Protein AF-N6Y2M8-F1 (afdb_monomer_lite)

Structure (mmCIF, N/CA/C/O backbone):
data_AF-N6Y2M8-F1
#
_entry.id   AF-N6Y2M8-F1
#
loop_
_atom_site.group_PDB
_atom_site.id
_atom_site.type_symbol
_atom_site.label_atom_id
_atom_site.label_alt_id
_atom_site.label_comp_id
_atom_site.label_asym_id
_atom_site.label_entity_id
_atom_site.label_seq_id
_atom_site.pdbx_PDB_ins_code
_atom_site.Cartn_x
_atom_site.Cartn_y
_atom_site.Cartn_z
_atom_site.occupancy
_atom_site.B_iso_or_equiv
_atom_site.auth_seq_id
_atom_site.auth_comp_id
_atom_site.auth_asym_id
_atom_site.auth_atom_id
_atom_site.pdbx_PDB_model_num
ATOM 1 N N . MET A 1 1 ? 7.087 -14.457 -4.655 1.00 49.19 1 MET A N 1
ATOM 2 C CA . MET A 1 1 ? 8.476 -14.051 -4.977 1.00 49.19 1 MET A CA 1
ATOM 3 C C . MET A 1 1 ? 8.378 -13.096 -6.147 1.00 49.19 1 MET A C 1
ATOM 5 O O . MET A 1 1 ? 7.997 -13.542 -7.221 1.00 49.19 1 MET A O 1
ATOM 9 N N . LEU A 1 2 ? 8.647 -11.810 -5.927 1.00 56.97 2 LEU A N 1
ATOM 10 C CA . LEU A 1 2 ? 8.561 -10.791 -6.973 1.00 56.97 2 LEU A CA 1
ATOM 11 C C . LEU A 1 2 ? 9.585 -11.107 -8.069 1.00 56.97 2 LEU A C 1
ATOM 13 O O . LEU A 1 2 ? 10.783 -11.193 -7.801 1.00 56.97 2 LEU A O 1
ATOM 1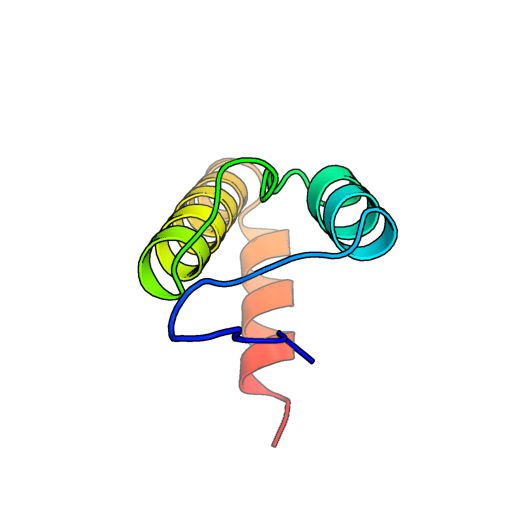7 N N . ARG A 1 3 ? 9.119 -11.362 -9.295 1.00 59.12 3 ARG A N 1
ATOM 18 C CA . ARG A 1 3 ? 10.004 -11.698 -10.413 1.00 59.12 3 ARG A CA 1
ATOM 19 C C . ARG A 1 3 ? 10.398 -10.408 -11.124 1.00 59.12 3 ARG A C 1
ATOM 21 O O . ARG A 1 3 ? 9.633 -9.877 -11.926 1.00 59.12 3 ARG A O 1
ATOM 28 N N . THR A 1 4 ? 11.600 -9.918 -10.846 1.00 56.50 4 THR A N 1
ATOM 29 C CA . THR A 1 4 ? 12.177 -8.793 -11.582 1.00 56.50 4 THR A CA 1
ATOM 30 C C . THR A 1 4 ? 12.736 -9.307 -12.909 1.00 56.50 4 THR A C 1
ATOM 32 O O . THR A 1 4 ? 13.613 -10.168 -12.962 1.00 56.50 4 THR A O 1
ATOM 35 N N . ALA A 1 5 ? 12.197 -8.819 -14.024 1.00 57.12 5 ALA A N 1
ATOM 36 C CA . ALA A 1 5 ? 12.811 -9.004 -15.334 1.00 57.12 5 ALA A CA 1
ATOM 37 C C . ALA A 1 5 ? 13.460 -7.670 -15.704 1.00 57.12 5 ALA A C 1
ATOM 39 O O . ALA A 1 5 ? 12.752 -6.724 -16.034 1.00 57.12 5 ALA A O 1
ATOM 40 N N . GLN A 1 6 ? 14.792 -7.582 -15.605 1.00 61.16 6 GLN A N 1
ATOM 41 C CA . GLN A 1 6 ? 15.563 -6.377 -15.963 1.00 61.16 6 GLN A CA 1
ATOM 42 C C . GLN A 1 6 ? 15.113 -5.113 -15.198 1.00 61.16 6 GLN A C 1
ATOM 44 O O . GLN A 1 6 ? 14.876 -4.070 -15.796 1.00 61.16 6 GLN A O 1
ATOM 49 N N . GLY A 1 7 ? 14.939 -5.214 -13.875 1.00 65.69 7 GLY A N 1
ATOM 50 C CA . GLY A 1 7 ? 14.542 -4.075 -13.031 1.00 65.69 7 GLY A CA 1
ATOM 51 C C . GLY A 1 7 ? 13.073 -3.655 -13.154 1.00 65.69 7 GLY A C 1
ATOM 52 O O . GLY A 1 7 ? 12.653 -2.723 -12.482 1.00 65.69 7 GLY A O 1
ATOM 53 N N . THR A 1 8 ? 12.280 -4.349 -13.977 1.00 71.25 8 THR A N 1
ATOM 54 C CA . THR A 1 8 ? 10.826 -4.176 -14.035 1.00 71.25 8 THR A CA 1
ATOM 55 C C . THR A 1 8 ? 10.145 -5.285 -13.236 1.00 71.25 8 THR A C 1
ATOM 57 O O . THR A 1 8 ? 10.343 -6.475 -13.521 1.00 71.25 8 THR A O 1
ATOM 60 N N . LEU A 1 9 ? 9.337 -4.904 -12.248 1.00 79.81 9 LEU A N 1
ATOM 61 C CA . LEU A 1 9 ? 8.425 -5.798 -11.549 1.00 79.81 9 LEU A CA 1
ATOM 62 C C . LEU A 1 9 ? 7.347 -6.293 -12.507 1.00 79.81 9 LEU A C 1
ATOM 64 O O . LEU A 1 9 ? 6.747 -5.530 -13.267 1.00 79.81 9 LEU A O 1
ATOM 68 N N . ARG A 1 10 ? 7.103 -7.601 -12.477 1.00 80.31 10 ARG A N 1
ATOM 69 C CA . ARG A 1 10 ? 5.997 -8.221 -13.198 1.00 80.31 10 ARG A CA 1
ATOM 70 C C . ARG A 1 10 ? 5.230 -9.124 -12.260 1.00 80.31 10 ARG A C 1
ATOM 72 O O . ARG A 1 10 ? 5.774 -10.106 -11.761 1.00 80.31 10 ARG A O 1
ATOM 79 N N . PHE A 1 11 ? 3.958 -8.799 -12.096 1.00 81.44 11 PHE A N 1
ATOM 80 C CA . PHE A 1 11 ? 2.999 -9.622 -11.385 1.00 81.44 11 PHE A CA 1
ATOM 81 C C . PHE A 1 11 ? 2.314 -10.563 -12.372 1.00 81.44 11 PHE A C 1
ATOM 83 O O . PHE A 1 11 ? 1.949 -10.188 -13.492 1.00 81.44 11 PHE A O 1
ATOM 90 N N . THR A 1 12 ? 2.148 -11.813 -11.969 1.00 85.44 12 THR A N 1
ATOM 91 C CA . THR A 1 12 ? 1.236 -12.733 -12.645 1.00 85.44 12 THR A CA 1
ATOM 92 C C . THR A 1 12 ? -0.204 -12.260 -12.457 1.00 85.44 12 THR A C 1
ATOM 94 O O . THR A 1 12 ? -0.510 -11.542 -11.508 1.00 85.44 12 THR A O 1
ATOM 97 N N . ARG A 1 13 ? -1.127 -12.688 -13.330 1.00 85.38 13 ARG A N 1
ATOM 98 C CA . ARG A 1 13 ? -2.557 -12.366 -13.160 1.00 85.38 13 ARG A CA 1
ATOM 99 C C . ARG A 1 13 ? -3.063 -12.765 -11.768 1.00 85.38 13 ARG A C 1
ATOM 101 O O . ARG A 1 13 ? -3.820 -12.022 -11.167 1.00 85.38 13 ARG A O 1
ATOM 108 N N . HIS A 1 14 ? -2.604 -13.909 -11.266 1.00 87.50 14 HIS A N 1
ATOM 109 C CA . HIS A 1 14 ? -2.975 -14.389 -9.942 1.00 87.50 14 HIS A CA 1
ATOM 110 C C . HIS A 1 14 ? -2.516 -13.437 -8.830 1.00 87.50 14 HIS A C 1
ATOM 112 O O . HIS A 1 14 ? -3.331 -13.066 -7.997 1.00 87.50 14 HIS A O 1
ATOM 118 N N . GLU A 1 15 ? -1.262 -12.978 -8.864 1.00 85.25 15 GLU A N 1
ATOM 119 C CA . GLU A 1 15 ? -0.755 -11.997 -7.894 1.00 85.25 15 GLU A C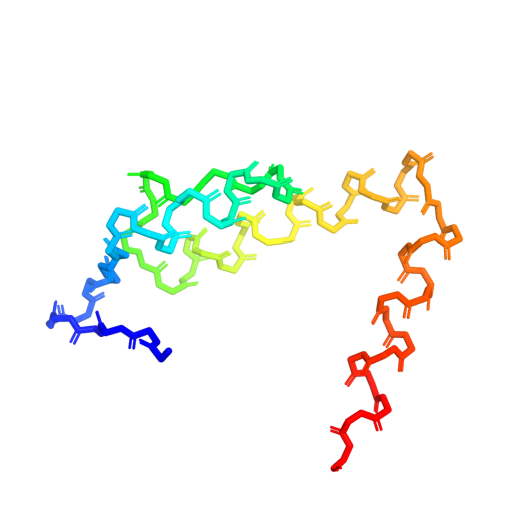A 1
ATOM 120 C C . GLU A 1 15 ? -1.528 -10.672 -7.982 1.00 85.25 15 GLU A C 1
ATOM 122 O O . GLU A 1 15 ? -1.893 -10.112 -6.954 1.00 85.25 15 GLU A O 1
ATOM 127 N N . VAL A 1 16 ? -1.852 -10.193 -9.191 1.00 87.38 16 VAL A N 1
ATOM 128 C CA . VAL A 1 16 ? -2.689 -8.989 -9.368 1.00 87.38 16 VAL A CA 1
ATOM 129 C C . VAL A 1 16 ? -4.061 -9.160 -8.709 1.00 87.38 16 VAL A C 1
ATOM 131 O O . VAL A 1 16 ? -4.533 -8.246 -8.034 1.00 87.38 16 VAL A O 1
ATOM 134 N N . ASP A 1 17 ? -4.699 -10.318 -8.887 1.00 88.56 17 ASP A N 1
ATOM 135 C CA . ASP A 1 17 ? -6.008 -10.603 -8.295 1.00 88.56 17 ASP A CA 1
ATOM 136 C C . ASP A 1 17 ? -5.930 -10.714 -6.759 1.00 88.56 17 ASP A C 1
ATOM 138 O O . ASP A 1 17 ? -6.821 -10.218 -6.065 1.00 88.56 17 ASP A O 1
ATOM 142 N N . GLU A 1 18 ? -4.852 -11.289 -6.214 1.00 88.94 18 GLU A N 1
ATOM 143 C CA . GLU A 1 18 ? -4.609 -11.333 -4.766 1.00 88.94 18 GLU A CA 1
ATOM 144 C C . GLU A 1 18 ? -4.454 -9.929 -4.174 1.00 88.94 18 GLU A C 1
ATOM 146 O O . GLU A 1 18 ? -5.160 -9.586 -3.224 1.00 88.94 18 GLU A O 1
ATOM 151 N N . PHE A 1 19 ? -3.601 -9.082 -4.756 1.00 87.31 19 PHE A N 1
ATOM 152 C CA . PHE A 1 19 ? -3.418 -7.708 -4.280 1.00 87.31 19 PHE A CA 1
ATOM 153 C C . PHE A 1 19 ? -4.703 -6.887 -4.398 1.00 87.31 19 PHE A C 1
ATOM 155 O O . PHE A 1 19 ? -5.085 -6.198 -3.449 1.00 87.31 19 PHE A O 1
ATOM 162 N N . ARG A 1 20 ? -5.443 -7.039 -5.502 1.00 87.25 20 ARG A N 1
ATOM 163 C CA . ARG A 1 20 ? -6.735 -6.371 -5.682 1.00 87.25 20 ARG A CA 1
ATOM 164 C C . ARG A 1 20 ? -7.756 -6.797 -4.629 1.00 87.25 20 ARG A C 1
ATOM 166 O O . ARG A 1 20 ? -8.532 -5.957 -4.183 1.00 87.25 20 ARG A O 1
ATOM 173 N N . SER A 1 21 ? -7.751 -8.061 -4.201 1.00 86.50 21 SER A N 1
ATOM 174 C CA . SER A 1 21 ? -8.639 -8.533 -3.126 1.00 86.50 21 SER A CA 1
ATOM 175 C C . SER A 1 21 ? -8.365 -7.850 -1.780 1.00 86.50 21 SER A C 1
ATOM 177 O O . SER A 1 21 ? -9.278 -7.696 -0.971 1.00 86.50 21 SER A O 1
ATOM 179 N N . LEU A 1 22 ? -7.127 -7.393 -1.571 1.00 82.81 22 LEU A N 1
ATOM 180 C CA . LEU A 1 22 ? -6.710 -6.619 -0.403 1.00 82.81 22 LEU A CA 1
ATOM 181 C C . LEU A 1 22 ? -6.970 -5.114 -0.571 1.00 82.81 22 LEU A C 1
ATOM 183 O O . LEU A 1 22 ? -6.829 -4.370 0.394 1.00 82.81 22 LEU A O 1
ATOM 187 N N . GLY A 1 23 ? -7.368 -4.664 -1.765 1.00 85.25 23 GLY A N 1
ATOM 188 C CA . GLY A 1 23 ? -7.558 -3.252 -2.102 1.00 85.25 23 GLY A CA 1
ATOM 189 C C . GLY A 1 23 ? -6.308 -2.557 -2.653 1.00 85.25 23 GLY A C 1
ATOM 190 O O . GLY A 1 23 ? -6.328 -1.343 -2.815 1.00 85.25 23 GLY A O 1
ATOM 191 N N . ILE A 1 24 ? -5.241 -3.302 -2.960 1.00 87.94 24 ILE A N 1
ATOM 192 C CA . ILE A 1 24 ? -3.998 -2.771 -3.536 1.00 87.94 24 ILE A CA 1
ATOM 193 C C . ILE A 1 24 ? -4.021 -2.994 -5.052 1.00 87.94 24 ILE A C 1
ATOM 195 O O . ILE A 1 24 ? -4.070 -4.136 -5.515 1.00 87.94 24 ILE A O 1
ATOM 199 N N . ASP A 1 25 ? -3.968 -1.927 -5.852 1.00 84.69 25 ASP A N 1
ATOM 200 C CA . ASP A 1 25 ? -3.896 -2.055 -7.312 1.00 84.69 25 ASP A CA 1
ATOM 201 C C . ASP A 1 25 ? -2.447 -2.062 -7.814 1.00 84.69 25 ASP A C 1
ATOM 203 O O . ASP A 1 25 ? -1.809 -1.025 -7.966 1.00 84.69 25 ASP A O 1
ATOM 207 N N . VAL A 1 26 ? -1.937 -3.256 -8.123 1.00 85.31 26 VAL A N 1
ATOM 208 C CA . VAL A 1 26 ? -0.584 -3.446 -8.674 1.00 85.31 26 VAL A CA 1
ATOM 209 C C . VAL A 1 26 ? -0.564 -3.554 -10.201 1.00 85.31 26 VAL A C 1
ATOM 211 O O . VAL A 1 26 ? 0.483 -3.814 -10.792 1.00 85.31 26 VAL A O 1
ATOM 214 N N . SER A 1 27 ? -1.706 -3.376 -10.876 1.00 82.75 27 SER A N 1
ATOM 215 C CA . SER A 1 27 ? -1.791 -3.546 -12.336 1.00 82.75 27 SER A CA 1
ATOM 216 C C . SER A 1 27 ? -0.974 -2.513 -13.122 1.00 82.75 27 SER A C 1
ATOM 218 O O . SER A 1 27 ? -0.569 -2.772 -14.259 1.00 82.75 27 SER A O 1
ATOM 220 N N . HIS A 1 28 ? -0.688 -1.373 -12.493 1.00 81.69 28 HIS A N 1
ATOM 221 C CA . HIS A 1 28 ? 0.118 -0.288 -13.044 1.00 81.69 28 HIS A CA 1
ATOM 222 C C . HIS A 1 28 ? 1.553 -0.244 -12.501 1.00 81.69 28 HIS A C 1
ATOM 224 O O . HIS A 1 28 ? 2.363 0.509 -13.036 1.00 81.69 28 HIS A O 1
ATOM 230 N N . VAL A 1 29 ? 1.880 -1.076 -11.510 1.00 86.44 29 VAL A N 1
ATOM 231 C CA . VAL A 1 29 ? 3.180 -1.089 -10.832 1.00 86.44 29 VAL A CA 1
ATOM 232 C C . VAL A 1 29 ? 4.215 -1.823 -11.677 1.00 86.44 29 VAL A C 1
ATOM 234 O O . VAL A 1 29 ? 4.051 -2.995 -12.031 1.00 86.44 29 VAL A O 1
ATOM 237 N N . ARG A 1 30 ? 5.302 -1.127 -11.995 1.00 84.06 30 ARG A N 1
ATOM 238 C CA . ARG A 1 30 ? 6.407 -1.612 -12.825 1.00 84.06 30 ARG A CA 1
ATOM 239 C C . ARG A 1 30 ? 7.747 -1.572 -12.107 1.00 84.06 30 ARG A C 1
ATOM 241 O O . ARG A 1 30 ? 8.663 -2.243 -12.576 1.00 84.06 30 ARG A O 1
ATOM 248 N N . THR A 1 31 ? 7.882 -0.860 -10.993 1.00 85.69 31 THR A N 1
ATOM 249 C CA . THR A 1 31 ? 9.123 -0.802 -10.201 1.00 85.69 31 THR A CA 1
ATOM 250 C C . THR A 1 31 ? 8.879 -1.128 -8.731 1.00 85.69 31 THR A C 1
ATOM 252 O O . THR A 1 31 ? 7.755 -1.041 -8.242 1.00 85.69 31 THR A O 1
ATOM 255 N N . GLU A 1 32 ? 9.937 -1.534 -8.023 1.00 83.25 32 GLU A N 1
ATOM 256 C CA . GLU A 1 32 ? 9.867 -1.791 -6.577 1.00 83.25 32 GLU A CA 1
ATOM 257 C C . GLU A 1 32 ? 9.467 -0.543 -5.788 1.00 83.25 32 GLU A C 1
ATOM 259 O O . GLU A 1 32 ? 8.694 -0.660 -4.842 1.00 83.25 32 GLU A O 1
ATOM 264 N N . ASP A 1 33 ? 9.907 0.638 -6.227 1.00 85.56 33 ASP A N 1
ATOM 265 C CA . ASP A 1 33 ? 9.520 1.912 -5.619 1.00 85.56 33 ASP A CA 1
ATOM 266 C C . ASP A 1 33 ? 8.017 2.183 -5.797 1.00 85.56 33 ASP A C 1
ATOM 268 O O . ASP A 1 33 ? 7.325 2.448 -4.821 1.00 85.56 33 ASP A O 1
ATOM 272 N N . GLU A 1 34 ? 7.474 1.998 -7.007 1.00 86.44 34 GLU A N 1
ATOM 273 C CA . GLU A 1 34 ? 6.031 2.140 -7.263 1.00 86.44 34 GLU A CA 1
ATOM 274 C C . GLU A 1 34 ? 5.202 1.133 -6.452 1.00 86.44 34 GLU A C 1
ATOM 276 O O . GLU A 1 34 ? 4.080 1.422 -6.039 1.00 86.44 34 GLU A O 1
ATOM 281 N N . PHE A 1 35 ? 5.746 -0.063 -6.210 1.00 87.00 35 PHE A N 1
ATOM 282 C CA . PHE A 1 35 ? 5.101 -1.047 -5.348 1.00 87.00 35 PHE A CA 1
ATOM 283 C C . PHE A 1 35 ? 5.105 -0.597 -3.886 1.00 87.00 35 PHE A C 1
ATOM 285 O O . PHE A 1 35 ? 4.089 -0.716 -3.204 1.00 87.00 35 PHE A O 1
ATOM 292 N N . ALA A 1 36 ? 6.239 -0.085 -3.405 1.00 86.25 36 ALA A N 1
ATOM 293 C CA . ALA A 1 36 ? 6.368 0.424 -2.047 1.00 86.25 36 ALA A CA 1
ATOM 294 C C . ALA A 1 36 ? 5.429 1.614 -1.801 1.00 86.25 36 ALA A C 1
ATOM 296 O O . ALA A 1 36 ? 4.805 1.671 -0.741 1.00 86.25 36 ALA A O 1
ATOM 297 N N . ASP A 1 37 ? 5.280 2.502 -2.784 1.00 89.25 37 ASP A N 1
ATOM 298 C CA . ASP A 1 37 ? 4.341 3.624 -2.737 1.00 89.25 37 ASP A CA 1
ATOM 299 C C . ASP A 1 37 ? 2.888 3.129 -2.689 1.00 89.25 37 ASP A C 1
ATOM 301 O O . ASP A 1 37 ? 2.147 3.501 -1.784 1.00 89.25 37 ASP A O 1
ATOM 305 N N . ALA A 1 38 ? 2.498 2.188 -3.558 1.00 87.94 38 ALA A N 1
ATOM 306 C CA . ALA A 1 38 ? 1.147 1.613 -3.546 1.00 87.94 38 ALA A CA 1
ATOM 307 C C . ALA A 1 38 ? 0.802 0.909 -2.218 1.00 87.94 38 ALA A C 1
ATOM 309 O O . ALA A 1 38 ? -0.335 0.964 -1.744 1.00 87.94 38 ALA A O 1
ATOM 310 N N . VAL A 1 39 ? 1.779 0.239 -1.599 1.00 88.12 39 VAL A N 1
ATOM 311 C CA . VAL A 1 39 ? 1.610 -0.379 -0.275 1.00 88.12 39 VAL A CA 1
ATOM 312 C C . VAL A 1 39 ? 1.520 0.681 0.823 1.00 88.12 39 VAL A C 1
ATOM 314 O O . VAL A 1 39 ? 0.750 0.501 1.766 1.00 88.12 39 VAL A O 1
ATOM 317 N N . ARG A 1 40 ? 2.281 1.775 0.720 1.00 88.25 40 ARG A N 1
ATOM 318 C CA . ARG A 1 40 ? 2.224 2.883 1.679 1.00 88.25 40 ARG A CA 1
ATOM 319 C C . ARG A 1 40 ? 0.862 3.565 1.650 1.00 88.25 40 ARG A C 1
ATOM 321 O O . ARG A 1 40 ? 0.251 3.678 2.704 1.00 88.25 40 ARG A O 1
ATOM 328 N N . ASP A 1 41 ? 0.356 3.899 0.467 1.00 88.38 41 ASP A N 1
ATOM 329 C CA . ASP A 1 41 ? -0.969 4.509 0.302 1.00 88.38 41 ASP A CA 1
ATOM 330 C C . ASP A 1 41 ? -2.073 3.617 0.893 1.00 88.38 41 ASP A C 1
ATOM 332 O O . ASP A 1 41 ? -2.993 4.087 1.563 1.00 88.38 41 ASP A O 1
ATOM 336 N N . TRP A 1 42 ? -1.960 2.301 0.699 1.00 89.31 42 TRP A N 1
ATOM 337 C CA . TRP A 1 42 ? -2.882 1.337 1.296 1.00 89.31 42 TRP A CA 1
ATOM 338 C C . TRP A 1 42 ? -2.784 1.281 2.826 1.00 89.31 42 TRP A C 1
ATOM 340 O O . TRP A 1 42 ? -3.807 1.198 3.508 1.00 89.31 42 TRP A O 1
ATOM 350 N N . LEU A 1 43 ? -1.572 1.330 3.383 1.00 87.62 43 LEU A N 1
ATOM 351 C CA . LEU A 1 43 ? -1.361 1.362 4.830 1.00 87.62 43 LEU A CA 1
ATOM 352 C C . LEU A 1 43 ? -1.897 2.650 5.457 1.00 87.62 43 LEU A C 1
ATOM 35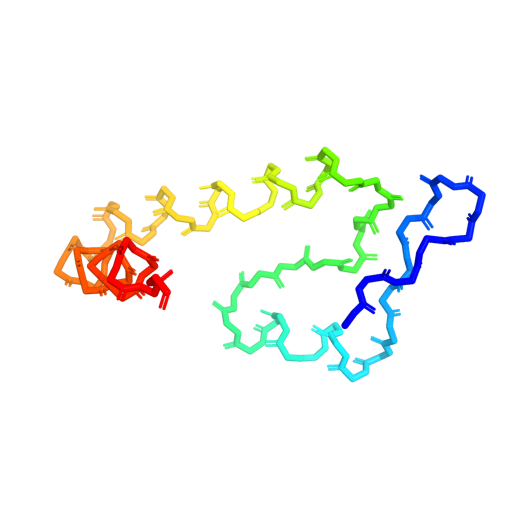4 O O . LEU A 1 43 ? -2.533 2.571 6.509 1.00 87.62 43 LEU A O 1
ATOM 358 N N . ASP A 1 44 ? -1.679 3.795 4.812 1.00 88.25 44 ASP A N 1
ATOM 359 C CA . ASP A 1 44 ? -2.177 5.094 5.266 1.00 88.25 44 ASP A CA 1
ATOM 360 C C . ASP A 1 44 ? -3.713 5.107 5.269 1.00 88.25 44 ASP A C 1
ATOM 362 O O . ASP A 1 44 ? -4.321 5.456 6.281 1.00 88.25 44 ASP A O 1
ATOM 366 N N . LEU A 1 45 ? -4.352 4.583 4.215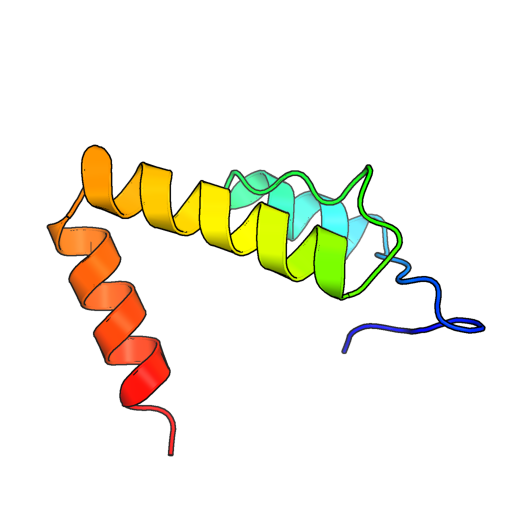 1.00 88.00 45 LEU A N 1
ATOM 367 C CA . LEU A 1 45 ? -5.810 4.422 4.168 1.00 88.00 45 LEU A CA 1
ATOM 368 C C . LEU A 1 45 ? -6.340 3.547 5.317 1.00 88.00 45 LEU A C 1
ATOM 370 O O . LEU A 1 45 ? -7.361 3.861 5.928 1.00 88.00 45 LEU A O 1
ATOM 374 N N . ILE A 1 46 ? -5.663 2.441 5.637 1.00 87.19 46 ILE A N 1
ATOM 375 C CA . ILE A 1 46 ? -6.065 1.585 6.763 1.00 87.19 46 ILE A CA 1
ATOM 376 C C . ILE A 1 46 ? -5.839 2.295 8.098 1.00 87.19 46 ILE A C 1
ATOM 378 O O . ILE A 1 46 ? -6.659 2.139 9.001 1.00 87.19 46 ILE A O 1
ATOM 382 N N . ALA A 1 47 ? -4.755 3.055 8.247 1.00 86.38 47 ALA A N 1
ATOM 383 C CA . ALA A 1 47 ? -4.484 3.812 9.463 1.00 86.38 47 ALA A CA 1
ATOM 384 C C . ALA A 1 47 ? -5.559 4.882 9.721 1.00 86.38 47 ALA A C 1
ATOM 386 O O . ALA A 1 47 ? -5.943 5.080 10.876 1.00 86.38 47 ALA A O 1
ATOM 387 N N . GLU A 1 48 ? -6.072 5.518 8.665 1.00 87.94 48 GLU A N 1
ATOM 388 C CA . GLU A 1 48 ? -7.156 6.503 8.745 1.00 87.94 48 GLU A CA 1
ATOM 389 C C . GLU A 1 48 ? -8.518 5.856 9.041 1.00 87.94 48 GLU A C 1
ATOM 391 O O . GLU A 1 48 ? -9.216 6.272 9.967 1.00 87.94 48 GLU A O 1
ATOM 396 N N . GLU A 1 49 ? -8.894 4.816 8.294 1.00 88.81 49 GLU A N 1
ATOM 397 C CA . GLU A 1 49 ? -10.250 4.251 8.348 1.00 88.81 49 GLU A CA 1
ATOM 398 C C . GLU A 1 49 ? -10.427 3.183 9.441 1.00 88.81 49 GLU A C 1
ATOM 400 O O . GLU A 1 49 ? -11.523 2.997 9.978 1.00 88.81 49 GLU A O 1
ATOM 405 N N . ARG A 1 50 ? -9.372 2.415 9.744 1.00 87.75 50 ARG A N 1
ATOM 406 C CA . ARG A 1 50 ? -9.397 1.230 10.626 1.00 87.75 50 ARG A CA 1
ATOM 407 C C . ARG A 1 50 ? -8.083 1.100 11.414 1.00 87.75 50 ARG A C 1
ATOM 409 O O . ARG A 1 50 ? -7.348 0.117 11.233 1.00 87.75 50 ARG A O 1
ATOM 416 N N . PRO A 1 51 ? -7.781 2.042 12.323 1.00 84.44 51 PRO A N 1
ATOM 417 C CA . PRO A 1 51 ? -6.510 2.082 13.045 1.00 84.44 51 PRO A CA 1
ATOM 418 C C . PRO A 1 51 ? -6.222 0.794 13.830 1.00 84.44 51 PRO A C 1
ATOM 420 O O . PRO A 1 51 ? -5.075 0.367 13.917 1.00 84.44 51 PRO A O 1
ATOM 423 N N . GLU A 1 52 ? -7.239 0.098 14.343 1.00 84.38 52 GLU A N 1
ATOM 424 C CA . GLU A 1 52 ? -7.072 -1.180 15.043 1.00 84.38 52 GLU A CA 1
ATOM 425 C C . GLU A 1 52 ? -6.578 -2.320 14.136 1.00 84.38 52 GLU A C 1
ATOM 427 O O . GLU A 1 52 ? -5.888 -3.240 14.594 1.00 84.38 52 GLU A O 1
ATOM 432 N N . LEU A 1 53 ? -6.922 -2.267 12.845 1.00 84.19 53 LEU A N 1
ATOM 433 C CA . LEU A 1 53 ? -6.460 -3.226 11.847 1.00 84.19 53 LEU A CA 1
ATOM 434 C C . LEU A 1 53 ? -5.016 -2.924 11.443 1.00 84.19 53 LEU A C 1
ATOM 436 O O . LEU A 1 53 ? -4.214 -3.857 11.373 1.00 84.19 53 LEU A O 1
ATOM 440 N N . PHE A 1 54 ? -4.673 -1.644 11.266 1.00 83.62 54 PHE A N 1
ATOM 441 C CA . PHE A 1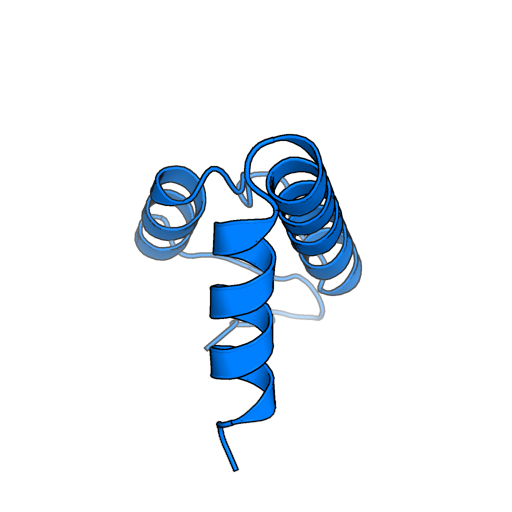 54 ? -3.293 -1.200 11.053 1.00 83.62 54 PHE A CA 1
ATOM 442 C C . PHE A 1 54 ? -2.379 -1.714 12.169 1.00 83.62 54 PHE A C 1
ATOM 444 O O . PHE A 1 54 ? -1.360 -2.354 11.923 1.00 83.62 54 PHE A O 1
ATOM 451 N N . ASP A 1 55 ? -2.805 -1.538 13.415 1.00 83.62 55 ASP A N 1
ATOM 452 C CA . ASP A 1 55 ? -2.068 -1.939 14.609 1.00 83.62 55 ASP A CA 1
ATOM 453 C C . ASP A 1 55 ? -1.840 -3.465 14.675 1.00 83.62 55 ASP A C 1
ATOM 455 O O . ASP A 1 55 ? -0.787 -3.958 15.090 1.00 83.62 55 ASP A O 1
ATOM 459 N N . LYS A 1 56 ? -2.825 -4.247 14.215 1.00 85.19 56 LYS A N 1
ATOM 460 C CA . LYS A 1 56 ? -2.723 -5.708 14.096 1.00 85.19 56 LYS A CA 1
ATOM 461 C C . LYS A 1 56 ? -1.755 -6.130 12.988 1.00 85.19 56 LYS A C 1
ATOM 463 O O . LYS A 1 56 ? -0.979 -7.061 13.204 1.00 85.19 56 LYS A O 1
ATOM 468 N N . ILE A 1 57 ? -1.797 -5.468 11.832 1.00 83.06 57 ILE A N 1
ATOM 469 C CA . ILE A 1 57 ? -0.893 -5.725 10.702 1.00 83.06 57 ILE A CA 1
ATOM 470 C C . ILE A 1 57 ? 0.546 -5.387 11.103 1.00 83.06 57 ILE A C 1
ATOM 472 O O . ILE A 1 57 ? 1.430 -6.230 10.964 1.00 83.06 57 ILE A O 1
ATOM 476 N N . THR A 1 58 ? 0.766 -4.217 11.701 1.00 82.62 58 THR A N 1
ATOM 477 C CA . THR A 1 58 ? 2.076 -3.761 12.183 1.00 82.62 58 THR A CA 1
ATOM 478 C C . THR A 1 58 ? 2.662 -4.726 13.212 1.00 82.62 58 THR A C 1
ATOM 480 O O . THR A 1 58 ? 3.812 -5.143 13.077 1.00 82.62 58 THR A O 1
ATOM 483 N N . ARG A 1 59 ? 1.864 -5.191 14.186 1.00 83.62 59 ARG A N 1
ATOM 484 C CA . ARG A 1 59 ? 2.303 -6.231 15.134 1.00 83.62 59 ARG A CA 1
ATOM 485 C C . ARG A 1 59 ? 2.661 -7.549 14.445 1.00 83.62 59 ARG A C 1
ATOM 487 O O . ARG A 1 59 ? 3.649 -8.168 14.823 1.00 83.62 59 ARG A O 1
ATOM 494 N N . ALA A 1 60 ? 1.892 -7.982 13.448 1.00 82.06 60 ALA A N 1
ATOM 495 C CA . ALA A 1 60 ? 2.165 -9.223 12.723 1.00 82.06 60 ALA A CA 1
ATOM 496 C C . ALA A 1 60 ? 3.437 -9.146 11.858 1.00 82.06 60 ALA A C 1
ATOM 498 O O . ALA A 1 60 ? 4.133 -10.150 11.719 1.00 82.06 60 ALA A O 1
ATOM 499 N N . ILE A 1 61 ? 3.745 -7.972 11.296 1.00 79.31 61 ILE A N 1
ATOM 500 C CA . ILE A 1 61 ? 4.964 -7.730 10.513 1.00 79.31 61 ILE A CA 1
ATOM 501 C C . ILE A 1 61 ? 6.188 -7.668 11.432 1.00 79.31 61 ILE A C 1
ATOM 503 O O . ILE A 1 61 ? 7.163 -8.365 11.175 1.00 79.31 61 ILE A O 1
ATOM 507 N N . ILE A 1 62 ? 6.122 -6.892 12.520 1.00 73.19 62 ILE A N 1
ATOM 508 C CA . ILE A 1 62 ? 7.232 -6.730 13.478 1.00 73.19 62 ILE A CA 1
ATOM 509 C C . ILE A 1 62 ? 7.524 -8.035 14.237 1.00 73.19 62 ILE A C 1
ATOM 511 O O . ILE A 1 62 ? 8.662 -8.286 14.604 1.00 73.19 62 ILE A O 1
ATOM 515 N N . SER A 1 63 ? 6.513 -8.879 14.464 1.00 65.44 63 SER A N 1
ATOM 516 C CA . SER A 1 63 ? 6.656 -10.145 15.198 1.00 65.44 63 SER A CA 1
ATOM 517 C C . SER A 1 63 ? 7.210 -11.312 14.365 1.00 65.44 63 SER A C 1
ATOM 519 O O . SER A 1 63 ? 7.411 -12.390 14.928 1.00 65.44 63 SER A O 1
ATOM 521 N N . ARG A 1 64 ? 7.408 -11.164 13.048 1.00 53.22 64 ARG A N 1
ATOM 522 C CA . ARG A 1 64 ? 8.067 -12.193 12.224 1.00 53.22 64 ARG A CA 1
ATOM 523 C C . ARG A 1 64 ? 9.586 -11.982 12.260 1.00 53.22 64 ARG A C 1
ATOM 525 O O . ARG A 1 64 ? 10.129 -11.385 11.336 1.00 53.22 64 ARG A O 1
ATOM 532 N N . ASP A 1 65 ? 10.220 -12.475 13.325 1.00 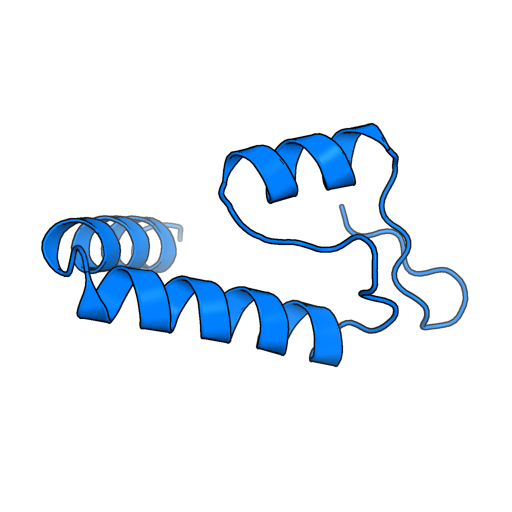46.03 65 ASP A N 1
ATOM 533 C CA . ASP A 1 65 ? 11.643 -12.873 13.361 1.00 46.03 65 ASP A CA 1
ATOM 534 C C . ASP A 1 65 ? 11.826 -14.270 12.735 1.00 46.03 65 ASP A C 1
ATOM 536 O O . ASP A 1 65 ? 10.975 -15.158 13.002 1.00 46.03 65 ASP A O 1
#

pLDDT: mean 80.78, std 10.89, range [46.03, 89.31]

Sequence (65 aa):
MLRTAQGTLRFTRHEVDEFRSLGIDVSHVRTEDEFADAVRDWLDLIAEERPELFDKITRAIISRD

Radius of gyration: 13.09 Å; chains: 1; bounding box: 26×21×31 Å

Secondary structure (DSSP, 8-state):
--EEETTEEE--HHHHHHHHHTT---TT--SHHHHHHHHHHHHHHHHHH-HHHHHHHHHHHHT--

Foldseek 3Di:
DFDDDPQFTDDDPVRQVVCVVLVQHCVPGTHPVSVVVSVVVSLVVCCVPPVVVSVVVVCVVVPPD

Organism: Thauera linaloolentis (strain DSM 12138 / JCM 21573 / CCUG 41526 / CIP 105981 / IAM 15112 / NBRC 102519 / 47Lol) (NCBI:txid1123367)